Protein AF-A0A150IGX4-F1 (afdb_monomer)

Organism: NCBI:txid1705564

Sequence (88 aa):
MVEMNNYLIINTEDPLKIHIMIINIRENGILVNKVFDMEFYNNRIREVAKDIYEIYKEHNIHLQHMIHDKTRTAWGIRNILSDLVYDY

Nearest PDB structures (foldseek):
  8wwc-assembly2_D  TM=4.977E-01  e=1.675E-02  synthetic construct
  8wwc-assembly1_C  TM=5.004E-01  e=1.233E-02  synthetic construct
  3fe1-assembly2_B  TM=4.190E-01  e=3.951E-02  Homo sapiens
  7z29-assembly1_B  TM=5.780E-01  e=2.484E-01  Human immunodeficiency virus type 1 BH10
  8vb9-assembly1_B  TM=5.711E-01  e=2.985E-01  Human immunodeficiency virus 1

Solvent-accessible surface area (backbone atoms only — not comparable to full-atom values): 5227 Å² total; per-residue (Å²): 132,83,77,77,50,42,32,48,34,50,40,60,94,41,102,46,36,40,40,37,36,39,33,39,47,45,99,90,46,77,44,77,76,49,76,46,81,44,79,55,77,84,92,49,56,70,57,54,24,48,56,51,49,52,54,36,63,76,64,71,46,50,84,89,45,66,54,83,47,92,50,71,65,52,52,53,29,49,53,53,41,49,52,69,62,65,79,107

Secondary structure (DSSP, 8-state):
----EEEEEEEEEETTEEEEEEEEEETTEEEEEEEEEEE--SS-HHHHHHHHHHHHHHTT--TT-EEEP-SHHHHHHHHHHHHHHH--

pLDDT: mean 70.88, std 8.08, range [45.5, 82.69]

Mean predicted aligned error: 8.39 Å

Structure (mmCIF, N/CA/C/O backbone):
data_AF-A0A150IGX4-F1
#
_entry.id   AF-A0A150IGX4-F1
#
loop_
_atom_site.group_PDB
_atom_site.id
_atom_site.type_symbol
_atom_site.label_atom_id
_atom_site.label_alt_id
_atom_site.label_comp_id
_atom_site.label_asym_id
_atom_site.label_entity_id
_atom_site.label_seq_id
_atom_site.pdbx_PDB_ins_code
_atom_site.Cartn_x
_atom_site.Cartn_y
_atom_site.Cartn_z
_atom_site.occupancy
_atom_site.B_iso_or_equiv
_atom_site.auth_seq_id
_atom_site.auth_comp_id
_atom_site.auth_asym_id
_atom_site.auth_atom_id
_atom_site.pdbx_PDB_model_num
ATOM 1 N N . MET A 1 1 ? -18.084 0.366 24.332 1.00 53.19 1 MET A N 1
ATOM 2 C CA . MET A 1 1 ? -16.909 0.552 23.456 1.00 53.19 1 MET A CA 1
ATOM 3 C C . MET A 1 1 ? -17.452 0.842 22.073 1.00 53.19 1 MET A C 1
ATOM 5 O O . MET A 1 1 ? -18.312 0.091 21.643 1.00 53.19 1 MET A O 1
ATOM 9 N N . VAL A 1 2 ? -17.062 1.949 21.440 1.00 57.00 2 VAL A N 1
ATOM 10 C CA . VAL A 1 2 ? -17.471 2.226 20.053 1.00 57.00 2 VAL A CA 1
ATOM 11 C C . VAL A 1 2 ? -16.567 1.385 19.158 1.00 57.00 2 VAL A C 1
ATOM 13 O O . VAL A 1 2 ? -15.347 1.489 19.288 1.00 57.00 2 VAL A O 1
ATOM 16 N N . GLU A 1 3 ? -17.147 0.525 18.320 1.00 56.94 3 GLU A N 1
ATOM 17 C CA . GLU A 1 3 ? -16.382 -0.250 17.340 1.00 56.94 3 GLU A CA 1
ATOM 18 C C . GLU A 1 3 ? -15.591 0.703 16.439 1.00 56.94 3 GLU A C 1
ATOM 20 O O . GLU A 1 3 ? -16.137 1.635 15.845 1.00 56.94 3 GLU A O 1
ATOM 25 N N . MET A 1 4 ? -14.277 0.491 16.382 1.00 60.28 4 MET A N 1
ATOM 26 C CA . MET A 1 4 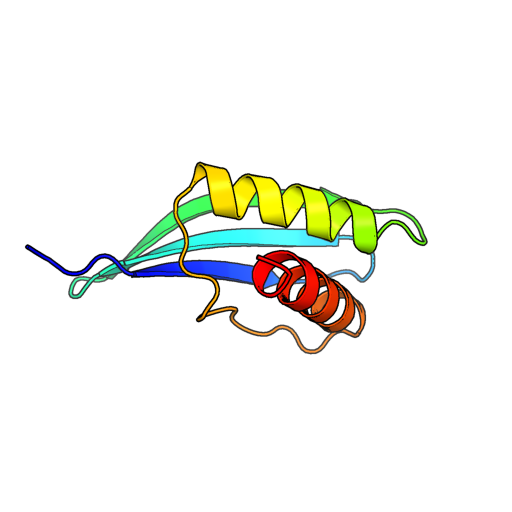? -13.384 1.213 15.487 1.00 60.28 4 MET A CA 1
ATOM 27 C C . MET A 1 4 ? -12.987 0.286 14.350 1.00 60.28 4 MET A C 1
ATOM 29 O O . MET A 1 4 ? -12.248 -0.672 14.562 1.00 60.28 4 MET A O 1
ATOM 33 N N . ASN A 1 5 ? -13.449 0.610 13.145 1.00 68.44 5 ASN A N 1
ATOM 34 C CA . ASN A 1 5 ? -13.051 -0.090 11.935 1.00 68.44 5 ASN A CA 1
ATOM 35 C C . ASN A 1 5 ? -12.022 0.766 11.188 1.00 68.44 5 ASN A C 1
ATOM 37 O O . ASN A 1 5 ? -12.342 1.834 10.654 1.00 68.44 5 ASN A O 1
ATOM 41 N N . ASN A 1 6 ? -10.774 0.300 11.192 1.00 67.06 6 ASN A N 1
ATOM 42 C CA . ASN A 1 6 ? -9.690 0.867 10.398 1.00 67.06 6 ASN A CA 1
ATOM 43 C C . ASN A 1 6 ? -9.729 0.251 8.995 1.00 67.06 6 ASN A C 1
ATOM 45 O O . ASN A 1 6 ? -9.738 -0.972 8.862 1.00 67.06 6 ASN A O 1
ATOM 49 N N . TYR A 1 7 ? -9.695 1.091 7.966 1.00 73.88 7 TYR A N 1
ATOM 50 C CA . TYR A 1 7 ? -9.671 0.689 6.562 1.00 73.88 7 TYR A CA 1
AT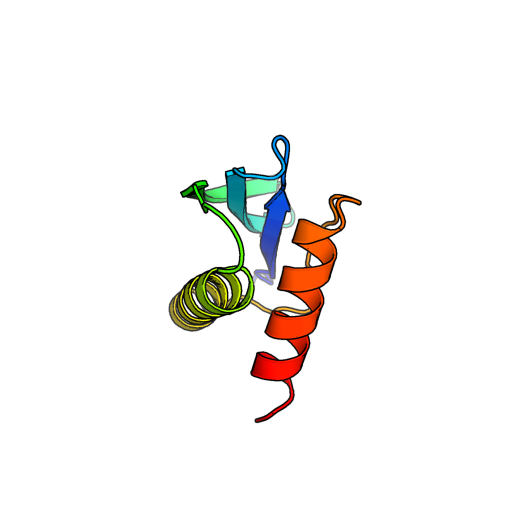OM 51 C C . TYR A 1 7 ? -8.385 1.180 5.899 1.00 73.88 7 TYR A C 1
ATOM 53 O O . TYR A 1 7 ? -7.899 2.276 6.192 1.00 73.88 7 TYR A O 1
ATOM 61 N N . LEU A 1 8 ? -7.878 0.383 4.961 1.00 74.62 8 LEU A N 1
ATOM 62 C CA . LEU A 1 8 ? -6.759 0.730 4.095 1.00 74.62 8 LEU A CA 1
ATOM 63 C C . LEU A 1 8 ? -7.280 0.906 2.669 1.00 74.62 8 LEU A C 1
ATOM 65 O O . LEU A 1 8 ? -7.814 -0.027 2.073 1.00 74.62 8 LEU A O 1
ATOM 69 N N . ILE A 1 9 ? -7.120 2.097 2.110 1.00 75.62 9 ILE A N 1
ATOM 70 C CA . ILE A 1 9 ? -7.494 2.393 0.729 1.00 75.62 9 ILE A CA 1
ATOM 71 C C . ILE A 1 9 ? -6.217 2.522 -0.086 1.00 75.62 9 ILE A C 1
ATOM 73 O O . ILE A 1 9 ? -5.325 3.272 0.295 1.00 75.62 9 ILE A O 1
ATOM 77 N N . ILE A 1 10 ? -6.147 1.807 -1.206 1.00 75.25 10 ILE A N 1
ATOM 78 C CA . ILE A 1 10 ? -5.040 1.876 -2.161 1.00 75.25 10 ILE A CA 1
ATOM 79 C C . ILE A 1 10 ? -5.624 2.410 -3.465 1.00 75.25 10 ILE A C 1
ATOM 81 O O . ILE A 1 10 ? -6.421 1.732 -4.112 1.00 75.25 10 ILE A O 1
ATOM 85 N N . ASN A 1 11 ? -5.249 3.631 -3.827 1.00 74.00 11 ASN A N 1
ATOM 86 C CA . ASN A 1 11 ? -5.675 4.299 -5.049 1.00 74.00 11 ASN A CA 1
ATOM 87 C C . ASN A 1 11 ? -4.477 4.506 -5.982 1.00 74.00 11 ASN A C 1
ATOM 89 O O . ASN A 1 11 ? -3.371 4.785 -5.521 1.00 74.00 11 ASN A O 1
ATOM 93 N N . THR A 1 12 ? -4.681 4.373 -7.290 1.00 69.81 12 THR A N 1
ATOM 94 C CA . THR A 1 12 ? -3.613 4.463 -8.294 1.00 69.81 12 THR A CA 1
ATOM 95 C C . THR A 1 12 ? -4.077 5.294 -9.481 1.00 69.81 12 THR A C 1
ATOM 97 O O . THR A 1 12 ? -4.524 4.769 -10.495 1.00 69.81 12 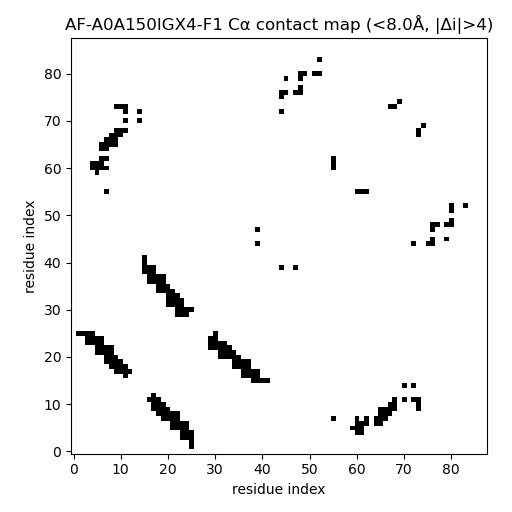THR A O 1
ATOM 100 N N . GLU A 1 13 ? -3.964 6.614 -9.372 1.00 67.00 13 GLU A N 1
ATOM 101 C CA . GLU A 1 13 ? -4.332 7.516 -10.474 1.00 67.00 13 GLU A CA 1
ATOM 102 C C . GLU A 1 13 ? -3.322 7.458 -11.633 1.00 67.00 13 GLU A C 1
ATOM 104 O O . GLU A 1 13 ? -3.681 7.654 -12.793 1.00 67.00 13 GLU A O 1
ATOM 109 N N . ASP A 1 14 ? -2.069 7.120 -11.322 1.00 69.94 14 ASP A N 1
ATOM 110 C CA . ASP A 1 14 ? -0.970 6.912 -12.262 1.00 69.94 14 ASP A CA 1
ATOM 111 C C . ASP A 1 14 ? -0.425 5.484 -12.062 1.00 69.94 14 ASP A C 1
ATOM 113 O O . ASP A 1 14 ? -0.196 5.075 -10.921 1.00 69.94 1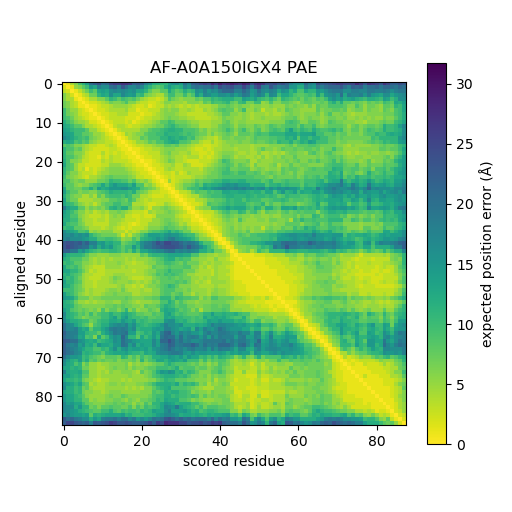4 ASP A O 1
ATOM 117 N N . PRO A 1 15 ? -0.173 4.697 -13.125 1.00 67.75 15 PRO A N 1
ATOM 118 C CA . PRO A 1 15 ? 0.469 3.388 -13.015 1.00 67.75 15 PRO A CA 1
ATOM 119 C C . PRO A 1 15 ? 1.796 3.366 -12.247 1.00 67.75 15 PRO A C 1
ATOM 121 O O . PRO A 1 15 ? 2.223 2.273 -11.889 1.00 67.75 15 PRO A O 1
ATOM 124 N N . LEU A 1 16 ? 2.448 4.512 -12.031 1.00 73.56 16 LEU A N 1
ATOM 125 C CA . LEU A 1 16 ? 3.706 4.665 -11.292 1.00 73.56 16 LEU A CA 1
ATOM 126 C C . LEU A 1 16 ? 3.540 5.307 -9.905 1.00 73.56 16 LEU A C 1
ATOM 128 O O . LEU A 1 16 ? 4.521 5.403 -9.162 1.00 73.56 16 LEU A O 1
ATOM 132 N N . LYS A 1 17 ? 2.330 5.748 -9.535 1.00 75.56 17 LYS A N 1
ATOM 133 C CA . LYS A 1 17 ? 2.058 6.376 -8.234 1.00 75.56 17 LYS A CA 1
ATOM 134 C C . LYS A 1 17 ? 0.929 5.667 -7.510 1.00 75.56 17 LYS A C 1
ATOM 136 O O . LYS A 1 17 ? -0.152 5.450 -8.050 1.00 75.56 17 LYS A O 1
ATOM 141 N N . ILE A 1 18 ? 1.190 5.313 -6.260 1.00 75.62 18 ILE A N 1
ATOM 142 C CA . ILE A 1 18 ? 0.213 4.690 -5.377 1.00 75.62 18 ILE A CA 1
ATOM 143 C C . ILE A 1 18 ? -0.044 5.644 -4.220 1.00 75.62 18 ILE A C 1
ATOM 145 O O . ILE A 1 18 ? 0.880 6.063 -3.525 1.00 75.62 18 ILE A O 1
ATOM 149 N N . HIS A 1 19 ? -1.317 5.938 -4.009 1.00 76.44 19 HIS A N 1
ATOM 150 C CA . HIS A 1 19 ? -1.822 6.693 -2.878 1.00 76.44 19 HIS A CA 1
ATOM 151 C C . HIS A 1 19 ? -2.447 5.715 -1.888 1.00 76.44 19 HIS A C 1
ATOM 153 O O . HIS A 1 19 ? -3.415 5.023 -2.209 1.00 76.44 19 HIS A O 1
ATOM 159 N N . ILE A 1 20 ? -1.899 5.648 -0.680 1.00 75.62 20 ILE A N 1
ATOM 160 C CA . ILE A 1 20 ? -2.409 4.794 0.391 1.00 75.62 20 ILE A CA 1
ATOM 161 C C . ILE A 1 20 ? -3.029 5.688 1.453 1.00 75.62 20 ILE A C 1
ATOM 163 O O . ILE A 1 20 ? -2.363 6.554 2.017 1.00 75.62 20 ILE A O 1
ATOM 167 N N . MET A 1 21 ? -4.298 5.464 1.765 1.00 77.25 21 MET A N 1
ATOM 168 C CA . MET A 1 21 ? -5.000 6.190 2.818 1.00 77.25 21 MET A CA 1
ATOM 169 C C . MET A 1 21 ? -5.430 5.225 3.913 1.00 77.25 21 MET A C 1
ATOM 171 O O . MET A 1 21 ? -6.120 4.241 3.648 1.00 77.25 21 MET A O 1
ATOM 175 N N . ILE A 1 22 ? -5.060 5.533 5.155 1.00 75.94 22 ILE A N 1
ATOM 176 C CA . ILE A 1 22 ? -5.614 4.865 6.332 1.00 75.94 22 ILE A CA 1
ATOM 177 C C . ILE A 1 22 ? -6.765 5.721 6.838 1.00 75.94 22 ILE A C 1
ATOM 179 O O . ILE A 1 22 ? -6.554 6.849 7.303 1.00 75.94 22 ILE A O 1
ATOM 183 N N . ILE A 1 23 ? -7.975 5.174 6.777 1.00 74.12 23 ILE A N 1
ATOM 184 C CA . ILE A 1 23 ? -9.173 5.851 7.266 1.00 74.12 23 ILE A CA 1
ATOM 185 C C . ILE A 1 23 ? -9.790 5.092 8.437 1.00 74.12 23 ILE A C 1
ATOM 187 O O . ILE A 1 23 ? -9.822 3.866 8.484 1.00 74.12 23 ILE A O 1
ATOM 191 N N . ASN A 1 24 ? -10.302 5.858 9.385 1.00 74.19 24 ASN A N 1
ATOM 192 C CA . ASN A 1 24 ? -11.092 5.412 10.514 1.00 74.19 24 ASN A CA 1
ATOM 193 C C . ASN A 1 24 ? -12.555 5.734 10.218 1.00 74.19 24 ASN A C 1
ATOM 195 O O . ASN A 1 24 ? -12.918 6.911 10.168 1.00 74.19 24 ASN A O 1
ATOM 199 N N . ILE A 1 25 ? -13.400 4.719 10.047 1.00 71.00 25 ILE A N 1
ATOM 200 C CA . ILE A 1 25 ? -14.845 4.938 9.903 1.00 71.00 25 ILE A CA 1
ATOM 201 C C . ILE A 1 25 ? -15.503 4.719 11.263 1.00 71.00 25 ILE A C 1
ATOM 203 O O . ILE A 1 25 ? -15.307 3.688 11.907 1.00 71.00 25 ILE A O 1
ATOM 207 N N . ARG A 1 26 ? -16.273 5.716 11.700 1.00 75.38 26 ARG A N 1
ATOM 208 C CA . ARG A 1 26 ? -17.067 5.714 12.932 1.00 75.38 26 ARG A CA 1
ATOM 209 C C . ARG A 1 26 ? -18.530 5.966 12.585 1.00 75.38 26 ARG A C 1
ATOM 211 O O . ARG A 1 26 ? -18.834 6.518 11.532 1.00 75.38 26 ARG A O 1
ATOM 218 N N . GLU A 1 27 ? -19.421 5.661 13.522 1.00 67.44 27 GLU A N 1
ATOM 219 C CA . GLU A 1 27 ? -20.864 5.929 13.400 1.00 67.44 27 GLU A CA 1
ATOM 220 C C . GLU A 1 27 ? -21.174 7.401 13.053 1.00 67.44 27 GLU A C 1
ATOM 222 O O . GLU A 1 27 ? -22.110 7.690 12.316 1.00 67.44 27 GLU A O 1
ATOM 227 N N . ASN A 1 28 ? -20.322 8.328 13.510 1.00 69.19 28 ASN A N 1
ATOM 228 C CA . ASN A 1 28 ? -20.495 9.774 13.337 1.00 69.19 28 ASN A CA 1
ATOM 229 C C . ASN A 1 28 ? -19.613 10.394 12.238 1.00 69.19 28 ASN A C 1
ATOM 231 O O . ASN A 1 28 ? -19.523 11.619 12.158 1.00 69.19 28 ASN A O 1
ATOM 235 N N . GLY A 1 29 ? -18.928 9.589 11.417 1.00 73.06 29 GLY A N 1
ATOM 236 C CA . GLY A 1 29 ? -18.179 10.104 10.269 1.00 73.06 29 GLY A CA 1
ATOM 237 C C . GLY A 1 29 ? -16.886 9.363 9.938 1.00 73.06 29 GLY A C 1
ATOM 238 O O . GLY A 1 29 ? -16.522 8.362 10.553 1.00 73.06 29 GLY A O 1
ATOM 239 N N . ILE A 1 30 ? -16.183 9.895 8.938 1.00 76.38 30 ILE A N 1
ATOM 240 C CA . ILE A 1 30 ? -14.917 9.368 8.424 1.00 76.38 30 ILE A CA 1
ATOM 241 C C . ILE A 1 30 ? -13.785 10.263 8.926 1.00 76.38 30 ILE A C 1
ATOM 243 O O . ILE A 1 30 ? -13.810 11.476 8.726 1.00 76.38 30 ILE A O 1
ATOM 247 N N . LEU A 1 31 ? -12.780 9.662 9.552 1.00 74.38 31 LEU A N 1
ATOM 248 C CA . LEU A 1 31 ? -11.544 10.327 9.938 1.00 74.38 31 LEU A CA 1
ATOM 249 C C . LEU A 1 31 ? -10.404 9.783 9.076 1.00 74.38 31 LEU A C 1
ATOM 251 O O . LEU A 1 31 ? -10.058 8.609 9.172 1.00 74.38 31 LEU A O 1
ATOM 255 N N . VAL A 1 32 ? -9.798 10.631 8.248 1.00 69.06 32 VAL A N 1
ATOM 256 C CA . VAL A 1 32 ? -8.556 10.278 7.550 1.00 69.06 32 VAL A CA 1
ATOM 257 C C . VAL A 1 32 ? -7.413 10.438 8.546 1.00 69.06 32 VAL A C 1
ATOM 259 O O . VAL A 1 32 ? -7.147 11.548 8.998 1.00 69.06 32 VAL A O 1
ATOM 262 N N . ASN A 1 33 ? -6.759 9.338 8.924 1.00 71.50 33 ASN A N 1
ATOM 263 C CA . ASN A 1 33 ? -5.659 9.409 9.889 1.00 71.50 33 ASN A CA 1
ATOM 264 C C . ASN A 1 33 ? -4.356 9.819 9.213 1.00 71.50 33 ASN A C 1
ATOM 266 O O . ASN A 1 33 ? -3.593 10.616 9.752 1.00 71.50 33 ASN A O 1
ATOM 270 N N . LYS A 1 34 ? -4.062 9.191 8.071 1.00 74.94 34 LYS A N 1
ATOM 271 C CA . LYS A 1 34 ? -2.756 9.281 7.427 1.00 74.94 34 LYS A CA 1
ATOM 272 C C . LYS A 1 34 ? -2.878 8.967 5.945 1.00 74.94 34 LYS A C 1
ATOM 274 O O . LYS A 1 34 ? -3.638 8.080 5.553 1.00 74.94 34 LYS A O 1
ATOM 279 N N . VAL A 1 35 ? -2.109 9.700 5.153 1.00 75.56 35 VAL A N 1
ATOM 280 C CA . VAL A 1 35 ? -1.968 9.513 3.711 1.00 75.56 35 VAL A CA 1
ATOM 281 C C . VAL A 1 35 ? -0.494 9.259 3.429 1.00 75.56 35 VAL A C 1
ATOM 283 O O . VAL A 1 35 ? 0.367 9.922 4.012 1.00 75.56 35 VAL A O 1
ATOM 286 N N . PHE A 1 36 ? -0.216 8.283 2.577 1.00 75.75 36 PHE A N 1
ATOM 287 C CA . PHE A 1 36 ? 1.114 7.976 2.080 1.00 75.75 36 PHE A CA 1
ATOM 288 C C . PHE A 1 36 ? 1.087 8.029 0.562 1.00 75.75 36 PHE A C 1
ATOM 290 O O . PHE A 1 36 ? 0.255 7.375 -0.067 1.00 75.75 36 PHE A O 1
ATOM 297 N N . ASP A 1 37 ? 2.038 8.757 -0.004 1.00 76.50 37 ASP A N 1
ATOM 298 C CA . ASP A 1 37 ? 2.257 8.802 -1.440 1.00 76.50 37 ASP A CA 1
ATOM 299 C C . ASP A 1 37 ? 3.541 8.039 -1.745 1.00 76.50 37 ASP A C 1
ATOM 301 O O . ASP A 1 37 ? 4.605 8.338 -1.196 1.00 76.50 37 ASP A O 1
ATOM 305 N N . MET A 1 38 ? 3.434 7.023 -2.595 1.00 74.81 38 MET A N 1
ATOM 306 C CA . MET A 1 38 ? 4.556 6.184 -2.992 1.00 74.81 38 MET A CA 1
ATOM 307 C C . MET A 1 38 ? 4.722 6.243 -4.506 1.00 74.81 38 MET A C 1
ATOM 309 O O . MET A 1 38 ? 3.832 5.851 -5.261 1.00 74.81 38 MET A O 1
ATOM 313 N N . GLU A 1 39 ? 5.887 6.704 -4.952 1.00 72.00 39 GLU A N 1
ATOM 314 C CA . GLU A 1 39 ? 6.310 6.552 -6.342 1.00 72.00 39 GLU A CA 1
ATOM 315 C C . GLU A 1 39 ? 7.063 5.233 -6.494 1.00 72.00 39 GLU A C 1
ATOM 317 O O . GLU A 1 39 ? 7.937 4.906 -5.686 1.00 72.00 39 GLU A O 1
ATOM 322 N N . PHE A 1 40 ? 6.758 4.472 -7.541 1.00 70.44 40 PHE A N 1
ATOM 323 C CA . PHE A 1 40 ? 7.488 3.250 -7.837 1.00 70.44 40 PHE A CA 1
ATOM 324 C C . PHE A 1 40 ? 7.802 3.153 -9.329 1.00 70.44 40 PHE A C 1
ATOM 326 O O . PHE A 1 40 ? 6.954 3.331 -10.198 1.00 70.44 40 PHE A O 1
ATOM 333 N N . TYR A 1 41 ? 9.060 2.841 -9.626 1.00 60.03 41 TYR A N 1
ATOM 334 C CA . TYR A 1 41 ? 9.565 2.656 -10.981 1.00 60.03 41 TYR A CA 1
ATOM 335 C C . TYR A 1 41 ? 9.786 1.155 -11.200 1.00 60.03 41 TYR A C 1
ATOM 337 O O . TYR A 1 41 ? 10.493 0.543 -10.407 1.00 60.03 41 TYR A O 1
ATOM 345 N N . ASN A 1 42 ? 9.136 0.582 -12.225 1.00 54.06 42 ASN A N 1
ATOM 346 C CA . ASN A 1 42 ? 9.227 -0.799 -12.746 1.00 54.06 42 ASN A CA 1
ATOM 347 C C . ASN A 1 42 ? 9.577 -1.949 -11.759 1.00 54.06 42 ASN A C 1
ATOM 349 O O . ASN A 1 42 ? 10.658 -2.029 -11.189 1.00 54.06 42 ASN A O 1
ATOM 353 N N . ASN A 1 43 ? 8.699 -2.960 -11.693 1.00 55.50 43 ASN A N 1
ATOM 354 C CA . ASN A 1 43 ? 8.903 -4.280 -11.058 1.00 55.50 43 ASN A CA 1
ATOM 355 C C . ASN A 1 43 ? 9.037 -4.357 -9.523 1.00 55.50 43 ASN A C 1
ATOM 357 O O . ASN A 1 43 ? 9.221 -5.452 -8.995 1.00 55.50 43 ASN A O 1
ATOM 361 N N . ARG A 1 44 ? 8.834 -3.265 -8.777 1.00 72.81 44 ARG A N 1
ATOM 362 C CA . ARG A 1 44 ? 8.889 -3.276 -7.296 1.00 72.81 44 ARG A CA 1
ATOM 363 C C . ARG A 1 44 ? 7.532 -3.466 -6.598 1.00 72.81 44 ARG A C 1
ATOM 365 O O . ARG A 1 44 ? 7.419 -3.193 -5.411 1.00 72.81 44 ARG A O 1
ATOM 372 N N . ILE A 1 45 ? 6.510 -3.992 -7.287 1.00 74.31 45 ILE A N 1
ATOM 373 C CA . ILE A 1 45 ? 5.156 -4.218 -6.719 1.00 74.31 45 ILE A CA 1
ATOM 374 C C . ILE A 1 45 ? 5.214 -5.042 -5.422 1.00 74.31 45 ILE A C 1
ATOM 376 O O . ILE A 1 45 ? 4.505 -4.747 -4.465 1.00 74.31 45 ILE A O 1
ATOM 380 N N . ARG A 1 46 ? 6.093 -6.052 -5.365 1.00 77.62 46 ARG A N 1
ATOM 381 C CA . ARG A 1 46 ? 6.282 -6.885 -4.168 1.00 77.62 46 ARG A CA 1
ATOM 382 C C . ARG A 1 46 ? 6.884 -6.116 -2.993 1.00 77.62 46 ARG A C 1
ATOM 384 O O . ARG A 1 46 ? 6.548 -6.415 -1.856 1.00 77.62 46 ARG A O 1
ATOM 391 N N . GLU A 1 47 ? 7.780 -5.174 -3.249 1.00 80.56 47 GLU A N 1
ATOM 392 C CA . GLU A 1 47 ? 8.398 -4.371 -2.190 1.00 80.56 47 GLU A CA 1
ATOM 393 C C . GLU A 1 47 ? 7.419 -3.329 -1.668 1.00 80.56 47 GLU A C 1
ATOM 395 O O . GLU A 1 47 ? 7.228 -3.244 -0.464 1.00 80.56 47 GLU A O 1
ATOM 400 N N . VAL A 1 48 ? 6.679 -2.672 -2.564 1.00 78.38 48 VAL A N 1
ATOM 401 C CA . VAL A 1 48 ? 5.594 -1.768 -2.168 1.00 78.38 48 VAL A CA 1
ATOM 402 C C . VAL A 1 48 ? 4.537 -2.504 -1.340 1.00 78.38 48 VAL A C 1
ATOM 404 O O . VAL A 1 48 ? 4.098 -2.001 -0.313 1.00 78.38 48 VAL A O 1
ATOM 407 N N . ALA A 1 49 ? 4.161 -3.727 -1.725 1.00 78.75 49 ALA A N 1
ATOM 408 C CA . ALA A 1 49 ? 3.246 -4.542 -0.928 1.00 78.75 49 ALA A CA 1
ATOM 409 C C . ALA A 1 49 ? 3.811 -4.879 0.466 1.00 78.75 49 ALA A C 1
ATOM 411 O O . ALA A 1 49 ? 3.059 -4.882 1.435 1.00 78.75 49 ALA A O 1
ATOM 412 N N . LYS A 1 50 ? 5.123 -5.121 0.597 1.00 82.69 50 LYS A N 1
ATOM 413 C CA . LYS A 1 50 ? 5.764 -5.320 1.908 1.00 82.69 50 LYS A CA 1
ATOM 414 C C . LYS A 1 50 ? 5.752 -4.046 2.750 1.00 82.69 50 LYS A C 1
ATOM 416 O O . LYS A 1 50 ? 5.408 -4.119 3.922 1.00 82.69 50 LYS A O 1
ATOM 421 N N . ASP A 1 51 ? 6.056 -2.897 2.157 1.00 81.94 51 ASP A N 1
AT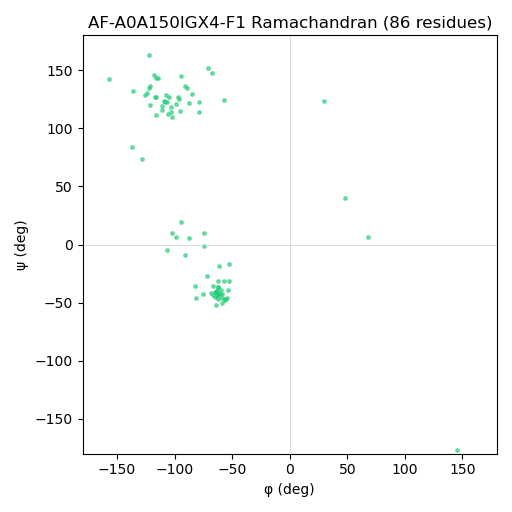OM 422 C CA . ASP A 1 51 ? 6.012 -1.611 2.859 1.00 81.94 51 ASP A CA 1
ATOM 423 C C . ASP A 1 51 ? 4.588 -1.318 3.365 1.00 81.94 51 ASP A C 1
ATOM 425 O O . ASP A 1 51 ? 4.389 -0.939 4.518 1.00 81.94 51 ASP A O 1
ATOM 429 N N . ILE A 1 52 ? 3.573 -1.591 2.536 1.00 77.94 52 ILE A N 1
ATOM 430 C CA . ILE A 1 52 ? 2.158 -1.484 2.918 1.00 77.94 52 ILE A CA 1
ATOM 431 C C . ILE A 1 52 ? 1.799 -2.461 4.046 1.00 77.94 52 ILE A C 1
ATOM 433 O O . ILE A 1 52 ? 1.034 -2.108 4.945 1.00 77.94 52 ILE A O 1
ATOM 437 N N . TYR A 1 53 ? 2.337 -3.680 4.020 1.00 81.56 53 TYR A N 1
ATOM 438 C CA . TYR A 1 53 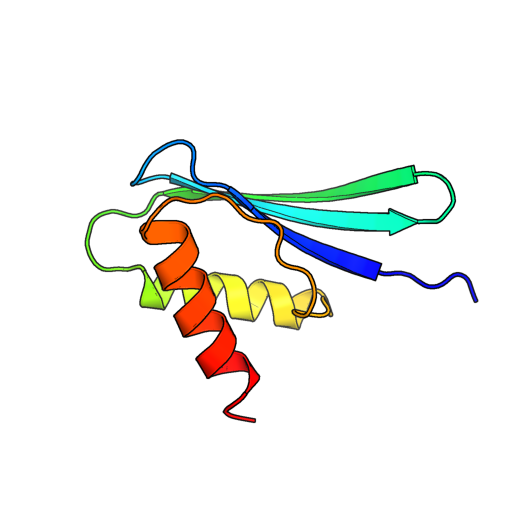? 2.115 -4.668 5.073 1.00 81.56 53 TYR A CA 1
ATOM 439 C C . TYR A 1 53 ? 2.697 -4.226 6.426 1.00 81.56 53 TYR A C 1
ATOM 441 O O . TYR A 1 53 ? 2.039 -4.376 7.457 1.00 81.56 53 TYR A O 1
ATOM 449 N N . GLU A 1 54 ? 3.887 -3.622 6.439 1.00 82.19 54 GLU A N 1
ATOM 450 C CA . GLU A 1 54 ? 4.464 -3.075 7.673 1.00 82.19 54 GLU A CA 1
ATOM 451 C C . GLU A 1 54 ? 3.615 -1.920 8.224 1.00 82.19 54 GLU A C 1
ATOM 453 O O . GLU A 1 54 ? 3.320 -1.894 9.419 1.00 82.19 54 GLU A O 1
ATOM 458 N N . ILE A 1 55 ? 3.111 -1.037 7.353 1.00 77.62 55 ILE A N 1
ATOM 459 C CA . ILE A 1 55 ? 2.158 0.024 7.728 1.00 77.62 55 ILE A CA 1
ATOM 460 C C . ILE A 1 55 ? 0.883 -0.581 8.342 1.00 77.62 55 ILE A C 1
ATOM 462 O O . ILE A 1 55 ? 0.407 -0.120 9.381 1.00 77.62 55 ILE A O 1
ATOM 466 N N . TYR A 1 56 ? 0.327 -1.627 7.726 1.00 76.12 56 TYR A N 1
ATOM 467 C CA . TYR A 1 56 ? -0.832 -2.357 8.245 1.00 76.12 56 TYR A CA 1
ATOM 468 C C . TYR A 1 56 ? -0.593 -2.886 9.667 1.00 76.12 56 TYR A C 1
ATOM 470 O O . TYR A 1 56 ? -1.435 -2.689 10.551 1.00 76.12 56 TYR A O 1
ATOM 478 N N . LYS A 1 57 ? 0.564 -3.522 9.885 1.00 77.25 57 LYS A N 1
ATOM 479 C CA . LYS A 1 57 ? 0.954 -4.136 11.157 1.00 77.25 57 LYS A CA 1
ATOM 480 C C . LYS A 1 57 ? 1.204 -3.092 12.242 1.00 77.25 57 LYS A C 1
ATOM 482 O O . LYS A 1 57 ? 0.760 -3.275 13.372 1.00 77.25 57 LYS A O 1
ATOM 487 N N . GLU A 1 58 ? 1.867 -1.988 11.902 1.00 79.88 58 GLU A N 1
ATOM 488 C CA . GLU A 1 58 ? 2.112 -0.871 12.821 1.00 79.88 58 GLU A CA 1
ATOM 489 C C . GLU A 1 58 ? 0.798 -0.224 13.287 1.00 79.88 58 GLU A C 1
ATOM 491 O O . GLU A 1 58 ? 0.660 0.165 14.448 1.00 79.88 58 GLU A O 1
ATOM 496 N N . HIS A 1 59 ? -0.197 -0.143 12.399 1.00 71.12 59 HIS A N 1
ATOM 497 C CA . HIS A 1 59 ? -1.444 0.576 12.654 1.00 71.12 59 HIS A CA 1
ATOM 498 C C . HIS A 1 59 ? -2.633 -0.301 13.088 1.00 71.12 59 HIS A C 1
ATOM 500 O O . HIS A 1 59 ? -3.731 0.234 13.246 1.00 71.12 59 HIS A O 1
ATOM 506 N N . ASN A 1 60 ? -2.442 -1.608 13.327 1.00 68.69 60 ASN A N 1
ATOM 507 C CA . ASN A 1 60 ? -3.506 -2.554 13.720 1.00 68.69 60 ASN A CA 1
ATOM 508 C C . ASN A 1 60 ? -4.765 -2.455 12.834 1.00 68.69 60 ASN A C 1
ATOM 510 O O . ASN A 1 60 ? -5.903 -2.488 13.313 1.00 68.69 60 ASN A O 1
ATOM 514 N N . ILE A 1 61 ? -4.566 -2.286 11.528 1.00 68.81 61 ILE A N 1
ATOM 515 C CA . ILE A 1 61 ? -5.670 -2.256 10.567 1.00 68.81 61 ILE A CA 1
ATOM 516 C C . ILE A 1 61 ? -6.233 -3.684 10.450 1.00 68.81 61 ILE A C 1
ATOM 518 O O . ILE A 1 61 ? -5.520 -4.649 10.694 1.00 68.81 61 ILE A O 1
ATOM 522 N N . HIS A 1 62 ? -7.513 -3.867 10.123 1.00 62.78 62 HIS A N 1
ATOM 523 C CA . HIS A 1 62 ? -8.034 -5.176 9.708 1.00 62.78 62 HIS A CA 1
ATOM 524 C C . HIS A 1 62 ? -8.098 -5.218 8.182 1.00 62.78 62 HIS A C 1
ATOM 526 O O . HIS A 1 62 ? -8.767 -4.400 7.554 1.00 62.78 62 HIS A O 1
ATOM 532 N N . LEU A 1 63 ? -7.395 -6.173 7.565 1.00 59.59 63 LEU A N 1
ATOM 533 C CA . LEU A 1 63 ? -7.167 -6.193 6.113 1.00 59.59 63 LEU A CA 1
ATOM 534 C C . LEU A 1 63 ? -8.416 -6.609 5.306 1.00 59.59 63 LEU A C 1
ATOM 536 O O . LEU A 1 63 ? -8.386 -6.610 4.078 1.00 59.59 63 LEU A O 1
ATOM 540 N N . GLN A 1 64 ? -9.529 -6.924 5.984 1.00 53.75 64 GLN A 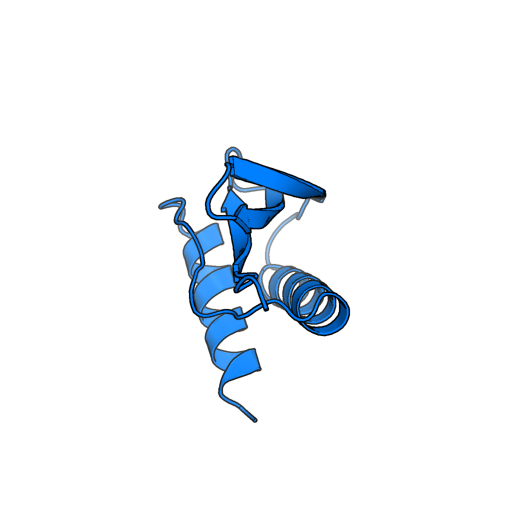N 1
ATOM 541 C CA . GLN A 1 64 ? -10.799 -7.337 5.373 1.00 53.75 64 GLN A CA 1
ATOM 542 C C . GLN A 1 64 ? -11.418 -6.274 4.454 1.00 53.75 64 GLN A C 1
ATOM 544 O O . GLN A 1 64 ? -12.261 -6.608 3.621 1.00 53.75 64 GLN A O 1
ATOM 549 N N . HIS A 1 65 ? -11.002 -5.010 4.567 1.00 53.09 65 HIS A N 1
ATOM 550 C CA . HIS A 1 65 ? -11.646 -3.909 3.864 1.00 53.09 65 HIS A CA 1
ATOM 551 C C . HIS A 1 65 ? -10.659 -3.041 3.071 1.00 53.09 65 HIS A C 1
ATOM 553 O O . HIS A 1 65 ? -10.359 -1.905 3.441 1.00 53.09 65 HIS A O 1
ATOM 559 N N . MET A 1 66 ? -10.176 -3.576 1.946 1.00 61.38 66 MET A N 1
ATOM 560 C CA . MET A 1 66 ? -9.534 -2.779 0.895 1.00 61.38 66 MET A CA 1
ATOM 561 C C . MET A 1 66 ? -10.585 -2.258 -0.090 1.00 61.38 66 MET A C 1
ATOM 563 O O . MET A 1 66 ? -11.297 -3.046 -0.715 1.00 61.38 66 MET A O 1
ATOM 567 N N . ILE A 1 67 ? -10.675 -0.934 -0.247 1.00 56.69 67 ILE A N 1
ATOM 568 C CA . ILE A 1 67 ? -11.550 -0.290 -1.242 1.00 56.69 67 ILE A CA 1
ATOM 569 C C . ILE A 1 67 ? -10.772 -0.079 -2.547 1.00 56.69 67 ILE A C 1
ATOM 571 O O . ILE A 1 67 ? -9.598 0.283 -2.537 1.00 56.69 67 ILE A O 1
ATOM 575 N N . HIS A 1 68 ? -11.447 -0.389 -3.655 1.00 58.28 68 HIS A N 1
ATOM 576 C CA . HIS A 1 68 ? -10.873 -0.838 -4.920 1.00 58.28 68 HIS A CA 1
ATOM 577 C C . HIS A 1 68 ? -10.675 0.293 -5.942 1.00 58.28 68 HIS A C 1
ATOM 579 O O . HIS A 1 68 ? -11.650 0.905 -6.378 1.00 58.28 68 HIS A O 1
ATOM 585 N N . ASP A 1 69 ? -9.447 0.441 -6.438 1.00 59.97 69 ASP A N 1
ATOM 586 C CA . ASP A 1 69 ? -9.165 0.913 -7.798 1.00 59.97 69 ASP A CA 1
ATOM 587 C C . ASP A 1 69 ? -8.995 -0.312 -8.732 1.00 59.97 69 ASP A C 1
ATOM 589 O O . ASP A 1 69 ? -8.549 -1.380 -8.300 1.00 59.97 69 ASP A O 1
ATOM 593 N N . LYS A 1 70 ? -9.425 -0.232 -9.999 1.00 62.03 70 LYS A N 1
ATOM 594 C CA . LYS A 1 70 ? -9.457 -1.368 -10.951 1.00 62.03 70 LYS A CA 1
ATOM 595 C C . LYS A 1 70 ? -8.150 -1.559 -11.732 1.00 62.03 70 LYS A C 1
ATOM 597 O O . LYS A 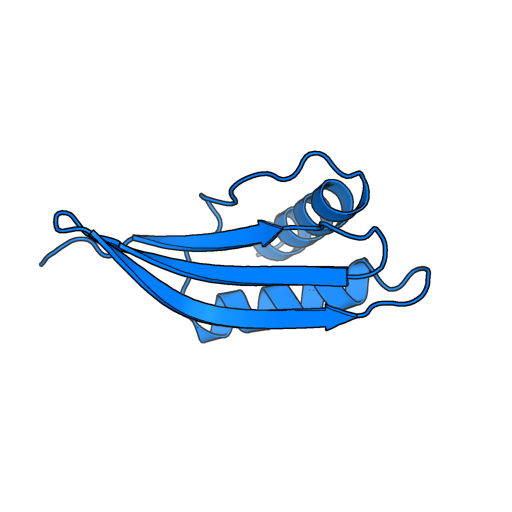1 70 ? -8.100 -2.417 -12.617 1.00 62.03 70 LYS A O 1
ATOM 602 N N . THR A 1 71 ? -7.094 -0.803 -11.441 1.00 68.94 71 THR A N 1
ATOM 603 C CA . THR A 1 71 ? -5.814 -0.930 -12.157 1.00 68.94 71 THR A CA 1
ATOM 604 C C . THR A 1 71 ? -5.121 -2.269 -11.869 1.00 68.94 71 THR A C 1
ATOM 606 O O . THR A 1 71 ? -5.194 -2.818 -10.768 1.00 68.94 71 THR A O 1
ATOM 609 N N . ARG A 1 72 ? -4.391 -2.813 -12.856 1.00 68.94 72 ARG A N 1
ATOM 610 C CA . ARG A 1 72 ? -3.610 -4.060 -12.688 1.00 68.94 72 ARG A CA 1
ATOM 611 C C . ARG A 1 72 ? -2.592 -3.972 -11.542 1.00 68.94 72 ARG A C 1
ATOM 613 O O . ARG A 1 72 ? -2.324 -4.985 -10.903 1.00 68.94 72 ARG A O 1
ATOM 620 N N . THR A 1 73 ? -2.056 -2.782 -11.279 1.00 72.19 73 THR A N 1
ATOM 621 C CA . THR A 1 73 ? -1.123 -2.517 -10.177 1.00 72.19 73 THR A CA 1
ATOM 622 C C . THR A 1 73 ? -1.790 -2.731 -8.822 1.00 72.19 73 THR A C 1
ATOM 624 O O . THR A 1 73 ? -1.277 -3.508 -8.019 1.00 72.19 73 THR A O 1
ATOM 627 N N . ALA A 1 74 ? -2.953 -2.113 -8.587 1.00 70.44 74 ALA A N 1
ATOM 628 C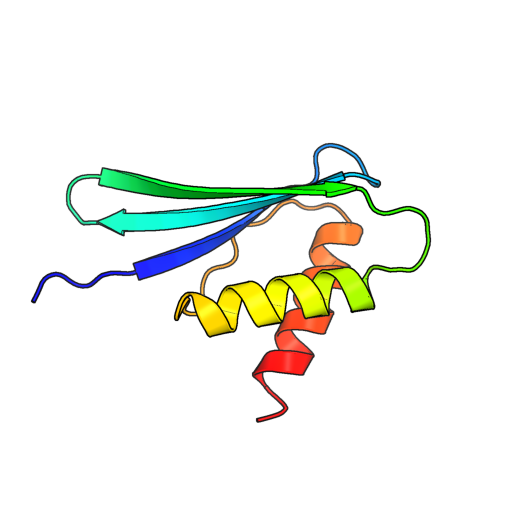 CA . ALA A 1 74 ? -3.692 -2.265 -7.335 1.00 70.44 74 ALA A CA 1
ATOM 629 C C . ALA A 1 74 ? -4.076 -3.735 -7.078 1.00 70.44 74 ALA A C 1
ATOM 631 O O . ALA A 1 74 ? -3.931 -4.235 -5.963 1.00 70.44 74 ALA A O 1
ATOM 632 N N . TRP A 1 75 ? -4.467 -4.466 -8.130 1.00 73.94 75 TRP A N 1
ATOM 633 C CA . TRP A 1 75 ? -4.707 -5.913 -8.062 1.00 73.94 75 TRP A CA 1
ATOM 634 C C . TRP A 1 75 ? -3.450 -6.723 -7.708 1.00 73.94 75 TRP A C 1
ATOM 636 O O . TRP A 1 75 ? -3.522 -7.634 -6.884 1.00 73.94 75 TRP A O 1
ATOM 646 N N . GLY A 1 76 ? -2.298 -6.401 -8.303 1.00 77.44 76 GLY A N 1
ATOM 647 C CA . GLY A 1 76 ? -1.030 -7.069 -7.998 1.00 77.44 76 GLY A CA 1
ATOM 648 C C . GLY A 1 76 ? -0.604 -6.880 -6.541 1.00 77.44 76 GLY A C 1
ATOM 649 O O . GLY A 1 76 ? -0.232 -7.847 -5.881 1.00 77.44 76 GLY A O 1
ATOM 650 N N . ILE A 1 77 ? -0.726 -5.656 -6.019 1.00 78.38 77 ILE A N 1
ATOM 651 C CA . ILE A 1 77 ? -0.452 -5.340 -4.610 1.00 78.38 77 ILE A CA 1
ATOM 652 C C . ILE A 1 77 ? -1.413 -6.100 -3.696 1.00 78.38 77 ILE A C 1
ATOM 654 O O . ILE A 1 77 ? -0.967 -6.747 -2.753 1.00 78.38 77 ILE A O 1
ATOM 658 N N . ARG A 1 78 ? -2.715 -6.082 -4.010 1.00 76.69 78 ARG A N 1
ATOM 659 C CA . ARG A 1 78 ? -3.749 -6.801 -3.256 1.00 76.69 78 ARG A CA 1
ATOM 660 C C . ARG A 1 78 ? -3.439 -8.292 -3.123 1.00 76.69 78 ARG A C 1
ATOM 662 O O . ARG A 1 78 ? -3.571 -8.828 -2.028 1.00 76.69 78 ARG A O 1
ATOM 669 N N . ASN A 1 79 ? -3.048 -8.956 -4.210 1.00 77.19 79 ASN A N 1
ATOM 670 C CA . ASN A 1 79 ? -2.752 -10.390 -4.174 1.00 77.19 79 ASN A CA 1
ATOM 671 C C . ASN A 1 79 ? -1.538 -10.688 -3.287 1.00 77.19 79 ASN A C 1
ATOM 673 O O . ASN A 1 79 ? -1.616 -11.561 -2.434 1.00 77.19 79 ASN A O 1
ATOM 677 N N . ILE A 1 80 ? -0.459 -9.908 -3.419 1.00 81.19 80 ILE A N 1
ATOM 678 C CA . ILE A 1 80 ? 0.740 -10.089 -2.588 1.00 81.19 80 ILE A CA 1
ATOM 679 C C . ILE A 1 80 ? 0.435 -9.803 -1.111 1.00 81.19 80 ILE A C 1
ATOM 681 O O . ILE A 1 80 ? 0.904 -10.532 -0.246 1.00 81.19 80 ILE A O 1
ATOM 685 N N . LEU A 1 81 ? -0.358 -8.770 -0.810 1.00 78.19 81 LEU A N 1
ATOM 686 C CA . LEU A 1 81 ? -0.799 -8.474 0.557 1.00 78.19 81 LEU A CA 1
ATOM 687 C C . LEU A 1 81 ? -1.646 -9.604 1.143 1.00 78.19 81 LEU A C 1
ATOM 689 O O . LEU A 1 81 ? -1.465 -9.948 2.305 1.00 78.19 81 LEU A O 1
ATOM 693 N N . SER A 1 82 ? -2.550 -10.181 0.348 1.00 75.69 82 SER A N 1
ATOM 694 C CA . SER A 1 82 ? -3.334 -11.345 0.762 1.00 75.69 82 SER A CA 1
ATOM 695 C C . SER A 1 82 ? -2.412 -12.511 1.119 1.00 75.69 82 SER A C 1
ATOM 697 O O . SER A 1 82 ? -2.528 -13.044 2.217 1.00 75.69 82 SER A O 1
ATOM 699 N N . ASP A 1 83 ? -1.459 -12.854 0.248 1.00 80.56 83 ASP A N 1
ATOM 700 C CA . ASP A 1 83 ? -0.490 -13.927 0.510 1.00 80.56 83 ASP A CA 1
ATOM 701 C C . ASP A 1 83 ? 0.282 -13.674 1.818 1.00 80.56 83 ASP A C 1
ATOM 703 O O . ASP A 1 83 ? 0.347 -14.548 2.675 1.00 80.56 83 ASP A O 1
ATOM 707 N N . LEU A 1 84 ? 0.792 -12.452 2.024 1.00 74.38 84 LEU A N 1
ATOM 708 C CA . LEU A 1 84 ? 1.549 -12.082 3.230 1.00 74.38 84 LEU A CA 1
ATOM 709 C C . LEU A 1 84 ? 0.734 -12.177 4.530 1.00 74.38 84 LEU A C 1
ATOM 711 O O . LEU A 1 84 ? 1.311 -12.435 5.584 1.00 74.38 84 LEU A O 1
ATOM 715 N N . VAL A 1 85 ? -0.579 -11.938 4.475 1.00 70.69 85 VAL A N 1
ATOM 716 C CA . VAL A 1 85 ? -1.468 -11.984 5.648 1.00 70.69 85 VAL A CA 1
ATOM 717 C C . VAL A 1 85 ? -1.900 -13.409 5.987 1.00 70.69 85 VAL A C 1
ATOM 719 O O . VAL A 1 85 ? -2.056 -13.715 7.165 1.00 70.69 85 VAL A O 1
ATOM 722 N N . TYR A 1 86 ? -2.114 -14.261 4.980 1.00 67.12 86 TYR A N 1
ATOM 723 C CA . TYR A 1 86 ? -2.606 -15.631 5.168 1.00 67.12 86 TYR A CA 1
ATOM 724 C C . TYR A 1 86 ? -1.495 -16.686 5.328 1.00 67.12 86 TYR A C 1
ATOM 726 O O . TYR A 1 86 ? -1.810 -17.817 5.687 1.00 67.12 86 TYR A O 1
ATOM 734 N N . ASP A 1 87 ? -0.221 -16.340 5.111 1.00 57.84 87 ASP A N 1
ATOM 735 C CA . ASP A 1 87 ? 0.945 -17.200 5.409 1.00 57.84 87 ASP A CA 1
ATOM 736 C C . ASP A 1 87 ? 1.271 -17.308 6.926 1.00 57.84 87 ASP A C 1
ATOM 738 O O . ASP A 1 87 ? 2.323 -17.838 7.295 1.00 57.84 87 ASP A O 1
ATOM 742 N N . TYR A 1 88 ? 0.388 -16.820 7.814 1.00 45.50 88 TYR A N 1
ATOM 743 C CA . TYR A 1 88 ? 0.524 -16.848 9.281 1.00 45.50 88 TYR A CA 1
ATOM 744 C C . TYR A 1 88 ? -0.607 -17.620 9.972 1.00 45.50 88 TYR A C 1
ATOM 746 O O . TYR A 1 88 ? -1.791 -17.341 9.674 1.00 45.50 88 TYR A O 1
#

Radius of gyration: 13.08 Å; Cα contacts (8 Å, |Δi|>4): 132; chains: 1; bounding box: 30×28×36 Å

Foldseek 3Di:
DFDWAWAWEWDPPDPQKIKIWIWTQGPVGIDTDDIDIDGHDPDCLLVVLVVVLVVCVVVVHDHPHYDDDPDPSRVSSNVSNVVVVVVD